Protein AF-A0A969I7Q5-F1 (afdb_monomer)

Secondary structure (DSSP, 8-state):
----TTS-S------------------SSHHHHHHHH-SSSTT------------PPPP-SSTTTTSPTT---EEEEEETTTTEEEEEEGGGHHHHHHTT--B-----

Radius of gyration: 23.72 Å; Cα contacts (8 Å, |Δi|>4): 80; chains: 1; bounding box: 77×41×41 Å

Nearest PDB structures (foldseek):
  9c3c-assembly1_d  TM=1.844E-01  e=4.394E+00  Oryctolagus cuniculus

Foldseek 3Di:
DDDDPPDPDDPPPDPDPCPPPPDDDDDPDPVVQCQAPDPPDPRHPNDDDPDDDDDDDDDDPPPPVPPPPPDFDWDWFAAVVVRDIDIDTPVCVVVVVVVRRDDDPPPD

Sequence (108 aa):
MSYDPNLPNRCVEPPVARIPNHDFTYTTEPAGILRFAENTDENGVGYQLDGIEGYIFARCSPEPGCMPEGTVKLYRLYHPVRDDYAIFPESELAQKLSQGYISLIVAL

Solvent-accessible surface area (backbone atoms only — not comparable to full-atom values): 7548 Å² total; per-residue (Å²): 142,83,89,69,95,84,63,88,88,65,84,77,71,72,88,67,76,79,70,81,78,82,83,82,87,88,69,95,43,78,70,45,51,50,47,36,39,32,80,81,57,102,76,35,74,59,44,77,87,86,78,85,87,85,84,87,76,78,90,63,77,63,77,70,82,59,55,66,88,88,72,75,60,70,46,60,29,31,22,76,95,75,74,41,78,48,77,46,48,60,92,47,44,72,60,41,45,75,73,49,34,74,40,74,74,79,81,127

Structure (mmCIF, N/CA/C/O backbone):
data_AF-A0A969I7Q5-F1
#
_entry.id   AF-A0A969I7Q5-F1
#
loop_
_atom_site.group_PDB
_atom_site.id
_atom_site.type_symbol
_atom_site.label_atom_id
_atom_site.label_alt_id
_atom_site.label_comp_id
_atom_site.label_asym_id
_atom_site.label_entity_id
_atom_site.label_seq_id
_atom_site.pdbx_PDB_ins_code
_atom_site.Cartn_x
_atom_site.Cartn_y
_atom_site.Cartn_z
_atom_site.occupancy
_atom_site.B_iso_or_equiv
_atom_site.auth_seq_id
_atom_site.auth_comp_id
_atom_site.auth_asym_id
_atom_site.auth_atom_id
_atom_site.pdbx_PDB_model_num
ATOM 1 N N . MET A 1 1 ? 50.065 -3.247 13.881 1.00 44.81 1 MET A N 1
ATOM 2 C CA . MET A 1 1 ? 49.790 -2.087 14.756 1.00 44.81 1 MET A CA 1
ATOM 3 C C . MET A 1 1 ? 51.075 -1.284 14.848 1.00 44.81 1 MET A C 1
ATOM 5 O O . MET A 1 1 ? 52.064 -1.845 15.294 1.00 44.81 1 MET A O 1
ATOM 9 N N . SER A 1 2 ? 51.098 -0.050 14.343 1.00 36.78 2 SER A N 1
ATOM 10 C CA . SER A 1 2 ? 52.254 0.850 14.461 1.00 36.78 2 SER A CA 1
ATOM 11 C C . SER A 1 2 ? 51.818 2.084 15.245 1.00 36.78 2 SER A C 1
ATOM 13 O O . SER A 1 2 ? 50.734 2.602 14.985 1.00 36.78 2 SER A O 1
ATOM 15 N N .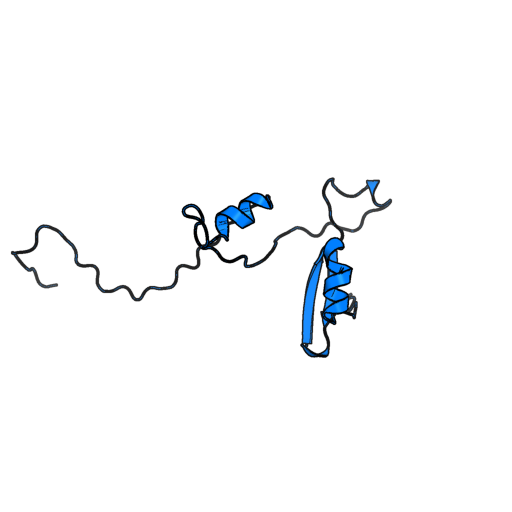 TYR A 1 3 ? 52.619 2.495 16.226 1.00 49.41 3 TYR A N 1
ATOM 16 C CA . TYR A 1 3 ? 52.353 3.627 17.114 1.00 49.41 3 TYR A CA 1
ATOM 17 C C . TYR A 1 3 ? 52.984 4.894 16.523 1.00 49.41 3 TYR A C 1
ATOM 19 O O . TYR A 1 3 ? 54.195 4.922 16.307 1.00 49.41 3 TYR A O 1
ATOM 27 N N . ASP A 1 4 ? 52.173 5.920 16.257 1.00 54.50 4 ASP A N 1
ATOM 28 C CA . ASP A 1 4 ? 52.645 7.260 15.893 1.00 54.50 4 ASP A CA 1
ATOM 29 C C . ASP A 1 4 ? 52.607 8.158 17.144 1.00 54.50 4 ASP A C 1
ATOM 31 O O . ASP A 1 4 ? 51.521 8.431 17.663 1.00 54.50 4 ASP A O 1
ATOM 35 N N . PRO A 1 5 ? 53.765 8.608 17.659 1.00 54.28 5 PRO A N 1
ATOM 36 C CA . PRO A 1 5 ? 53.845 9.389 18.890 1.00 54.28 5 PRO A CA 1
ATOM 37 C C . PRO A 1 5 ? 53.347 10.842 18.773 1.00 54.28 5 PRO A C 1
ATOM 39 O O . PRO A 1 5 ? 53.352 11.537 19.788 1.00 54.28 5 PRO A O 1
ATOM 42 N N . ASN A 1 6 ? 52.931 11.327 17.593 1.00 58.72 6 ASN A N 1
ATOM 43 C CA . ASN A 1 6 ? 52.610 12.750 17.379 1.00 58.72 6 ASN A CA 1
ATOM 44 C C . ASN A 1 6 ? 51.116 13.080 17.209 1.00 58.72 6 ASN A C 1
ATOM 46 O O . ASN A 1 6 ? 50.778 14.238 16.955 1.00 58.72 6 ASN A O 1
ATOM 50 N N . LEU A 1 7 ? 50.206 12.113 17.362 1.00 53.75 7 LEU A N 1
ATOM 51 C CA . LEU A 1 7 ? 48.764 12.356 17.252 1.00 53.75 7 LEU A CA 1
ATOM 52 C C . LEU A 1 7 ? 48.078 12.201 18.619 1.00 53.75 7 LEU A C 1
ATOM 54 O O . LEU A 1 7 ? 48.073 11.101 19.174 1.00 53.75 7 LEU A O 1
ATOM 58 N N . PRO A 1 8 ? 47.469 13.265 19.182 1.00 47.88 8 PRO A N 1
ATOM 59 C CA . PRO A 1 8 ? 46.732 13.158 20.432 1.00 47.88 8 PRO A CA 1
ATOM 60 C C . PRO A 1 8 ? 45.486 12.291 20.215 1.00 47.88 8 PRO A C 1
ATOM 62 O O . PRO A 1 8 ? 44.512 12.727 19.604 1.00 47.88 8 PRO A O 1
ATOM 65 N N . ASN A 1 9 ? 45.543 11.052 20.711 1.00 52.28 9 ASN A N 1
ATOM 66 C CA . ASN A 1 9 ? 44.420 10.154 20.995 1.00 52.28 9 ASN A CA 1
ATOM 67 C C . ASN A 1 9 ? 43.265 10.171 19.981 1.00 52.28 9 ASN A C 1
ATOM 69 O O . ASN A 1 9 ? 42.103 10.338 20.353 1.00 52.28 9 ASN A O 1
ATOM 73 N N . ARG A 1 10 ? 43.559 9.944 18.701 1.00 47.88 10 ARG A N 1
ATOM 74 C CA . ARG A 1 10 ? 42.529 9.519 17.750 1.00 47.88 10 ARG A CA 1
ATOM 75 C C . ARG A 1 10 ? 42.931 8.181 17.165 1.00 47.88 10 ARG A C 1
ATOM 77 O O . ARG A 1 10 ? 43.897 8.089 16.415 1.00 47.88 10 ARG A O 1
ATOM 84 N N . CYS A 1 11 ? 42.171 7.145 17.506 1.00 44.62 11 CYS A N 1
ATOM 85 C CA . CYS A 1 11 ? 42.083 5.972 16.654 1.00 44.62 11 CYS A CA 1
ATOM 86 C C . CYS A 1 11 ? 41.617 6.483 15.287 1.00 44.62 11 CYS A C 1
ATOM 88 O O . CYS A 1 11 ? 40.490 6.955 15.155 1.00 44.62 11 CYS A O 1
ATOM 90 N N . VAL A 1 12 ? 42.504 6.483 14.293 1.00 50.72 12 VAL A N 1
ATOM 91 C CA . VAL A 1 12 ? 42.084 6.658 12.906 1.00 50.72 12 VAL A CA 1
ATOM 92 C C . VAL A 1 12 ? 41.363 5.364 12.570 1.00 50.72 12 VAL A C 1
ATOM 94 O O . VAL A 1 12 ? 42.005 4.324 12.409 1.00 50.72 12 VAL A O 1
ATOM 97 N N . GLU A 1 13 ? 40.032 5.393 12.586 1.00 57.16 13 GLU A N 1
ATOM 98 C CA . GLU A 1 13 ? 39.269 4.254 12.098 1.00 57.16 13 GLU A CA 1
ATOM 99 C C . GLU A 1 13 ? 39.716 3.980 10.656 1.00 57.16 13 GLU A C 1
ATOM 101 O O . GLU A 1 13 ? 39.886 4.929 9.876 1.00 57.16 13 GLU A O 1
ATOM 106 N N . PRO A 1 14 ? 39.973 2.711 10.286 1.00 56.69 14 PRO A N 1
ATOM 107 C CA . PRO A 1 14 ? 40.190 2.381 8.886 1.00 56.69 14 PRO A CA 1
ATOM 108 C C . PRO A 1 14 ? 38.988 2.906 8.091 1.00 56.69 14 PRO A C 1
ATOM 110 O O . PRO A 1 14 ? 37.891 2.952 8.648 1.00 56.69 14 PRO A O 1
ATOM 113 N N . PRO A 1 15 ? 39.149 3.307 6.817 1.00 59.44 15 PRO A N 1
ATOM 114 C CA . PRO A 1 15 ? 38.011 3.678 5.992 1.00 59.44 15 PRO A CA 1
ATOM 115 C C . PRO A 1 15 ? 37.070 2.474 5.925 1.00 59.44 15 PRO A C 1
ATOM 117 O O . PRO A 1 15 ? 37.285 1.536 5.157 1.00 59.44 15 PRO A O 1
ATOM 120 N N . VAL A 1 16 ? 36.052 2.474 6.783 1.00 58.00 16 VAL A N 1
ATOM 121 C CA . VAL A 1 16 ? 34.971 1.508 6.731 1.00 58.00 16 VAL A CA 1
ATOM 122 C C . VAL A 1 16 ? 34.307 1.811 5.401 1.00 58.00 16 VAL A C 1
ATOM 124 O O . VAL A 1 16 ? 33.829 2.927 5.180 1.00 58.00 16 VAL A O 1
ATOM 127 N N . ALA A 1 17 ? 34.358 0.858 4.469 1.00 57.47 17 ALA A N 1
ATOM 128 C CA . ALA A 1 17 ? 33.485 0.904 3.310 1.00 57.47 17 ALA A CA 1
ATOM 129 C C . ALA A 1 17 ? 32.091 1.198 3.865 1.00 57.47 17 ALA A C 1
ATOM 131 O O . ALA A 1 17 ? 31.624 0.442 4.714 1.00 57.47 17 ALA A O 1
ATOM 132 N N . ARG A 1 18 ? 31.491 2.335 3.488 1.00 56.16 18 ARG A N 1
ATOM 133 C CA . ARG A 1 18 ? 30.135 2.677 3.914 1.00 56.16 18 ARG A CA 1
ATOM 134 C C . ARG A 1 18 ? 29.238 1.544 3.437 1.00 56.16 18 ARG A C 1
ATOM 136 O O . ARG A 1 18 ? 28.843 1.526 2.277 1.00 56.16 18 ARG A O 1
ATOM 143 N N . ILE A 1 19 ? 28.968 0.582 4.313 1.00 57.28 19 ILE A N 1
ATOM 144 C CA . ILE A 1 19 ? 27.799 -0.264 4.180 1.00 57.28 19 ILE A CA 1
ATOM 145 C C . ILE A 1 19 ? 26.658 0.750 4.249 1.00 57.28 19 ILE A C 1
ATOM 147 O O . ILE A 1 19 ? 26.612 1.506 5.224 1.00 57.28 19 ILE A O 1
ATOM 151 N N . PRO A 1 20 ? 25.828 0.900 3.206 1.00 61.12 20 PRO A N 1
ATOM 152 C CA . PRO A 1 20 ? 24.652 1.735 3.335 1.00 61.12 20 PRO A CA 1
ATOM 153 C C . PRO A 1 20 ? 23.815 1.121 4.458 1.00 61.12 20 PRO A C 1
ATOM 155 O O . PRO A 1 20 ? 23.249 0.042 4.305 1.00 61.12 20 PRO A O 1
ATOM 158 N N . ASN A 1 21 ? 23.814 1.766 5.623 1.00 61.34 21 ASN A N 1
ATOM 159 C CA . ASN A 1 21 ? 22.840 1.463 6.653 1.00 61.34 21 ASN A CA 1
ATOM 160 C C . ASN A 1 21 ? 21.498 1.869 6.050 1.00 61.34 21 ASN A C 1
ATOM 162 O O . ASN A 1 21 ? 21.271 3.043 5.761 1.00 61.34 21 ASN A O 1
ATOM 166 N N . HIS A 1 22 ? 20.662 0.880 5.758 1.00 68.31 22 HIS A N 1
ATOM 167 C CA . HIS A 1 22 ? 19.287 1.125 5.362 1.00 68.31 22 HIS A CA 1
ATOM 168 C C . HIS A 1 22 ? 18.496 1.337 6.650 1.00 68.31 22 HIS A C 1
ATOM 170 O O . HIS A 1 22 ? 18.007 0.382 7.251 1.00 68.31 22 HIS A O 1
ATOM 176 N N . ASP A 1 23 ? 18.461 2.583 7.113 1.00 79.69 23 ASP A N 1
ATOM 177 C CA . ASP A 1 23 ? 17.608 2.971 8.227 1.00 79.69 23 ASP A CA 1
ATOM 178 C C . ASP A 1 23 ? 16.159 3.050 7.721 1.00 79.69 23 ASP A C 1
ATOM 180 O O . ASP A 1 23 ? 15.885 3.632 6.670 1.00 79.69 23 ASP A O 1
ATOM 184 N N . PHE A 1 24 ? 15.225 2.457 8.468 1.00 84.31 24 PHE A N 1
ATOM 185 C CA . PHE A 1 24 ? 13.789 2.508 8.189 1.00 84.31 24 PHE A CA 1
ATOM 186 C C . PHE A 1 24 ? 13.059 3.115 9.384 1.00 84.31 24 PHE A C 1
ATOM 188 O O . PHE A 1 24 ? 13.429 2.894 10.538 1.00 84.31 24 PHE A O 1
ATOM 195 N N . THR A 1 25 ? 11.997 3.864 9.108 1.00 88.19 25 THR A N 1
ATOM 196 C CA . THR A 1 25 ? 11.139 4.477 10.124 1.00 88.19 25 THR A CA 1
ATOM 197 C C . THR A 1 25 ? 9.681 4.376 9.699 1.00 88.19 25 THR A C 1
ATOM 199 O O . THR A 1 25 ? 9.380 4.301 8.508 1.00 88.19 25 THR A O 1
ATOM 202 N N . TYR A 1 26 ? 8.778 4.386 10.676 1.00 88.56 26 TYR A N 1
ATOM 203 C CA . TYR A 1 26 ? 7.341 4.275 10.456 1.00 88.56 26 TYR A CA 1
ATOM 204 C C . TYR A 1 26 ? 6.621 5.514 10.9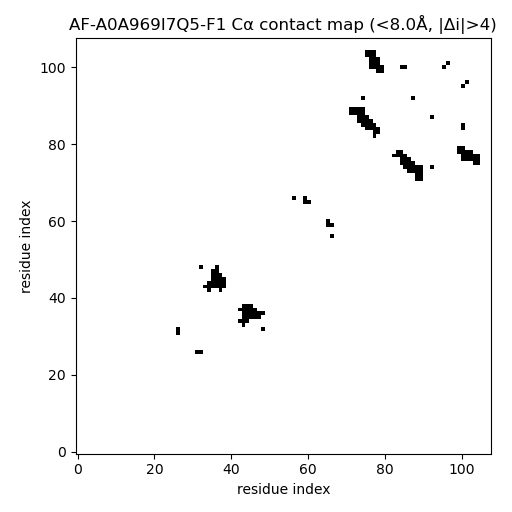66 1.00 88.56 26 TYR A C 1
ATOM 206 O O . TYR A 1 26 ? 7.006 6.134 11.959 1.00 88.56 26 TYR A O 1
ATOM 214 N N . THR A 1 27 ? 5.517 5.839 10.309 1.00 88.25 27 THR A N 1
ATOM 215 C CA . THR A 1 27 ? 4.548 6.811 10.798 1.00 88.25 27 THR A CA 1
ATOM 216 C C . THR A 1 27 ? 3.143 6.333 10.487 1.00 88.25 27 THR A C 1
ATOM 218 O O . THR A 1 27 ? 2.901 5.712 9.455 1.00 88.25 27 THR A O 1
ATOM 221 N N . THR A 1 28 ? 2.216 6.628 11.389 1.00 87.44 28 THR A N 1
ATOM 222 C CA . THR A 1 28 ? 0.784 6.380 11.197 1.00 87.44 28 THR A CA 1
ATOM 223 C C . THR A 1 28 ? 0.042 7.632 10.731 1.00 87.44 28 THR A C 1
ATOM 225 O O . THR A 1 28 ? -1.171 7.589 10.548 1.00 87.44 28 THR A O 1
ATOM 228 N N . GLU A 1 29 ? 0.742 8.756 10.551 1.00 85.81 29 GLU A N 1
ATOM 229 C CA . GLU A 1 29 ? 0.147 10.047 10.209 1.00 85.81 29 GLU A CA 1
ATOM 230 C C . GLU A 1 29 ? 0.641 10.526 8.835 1.00 85.81 29 GLU A C 1
ATOM 232 O O . GLU A 1 29 ? 1.853 10.571 8.610 1.00 85.81 29 GLU A O 1
ATOM 237 N N . PRO A 1 30 ? -0.245 10.994 7.933 1.00 83.94 30 PRO A N 1
ATOM 238 C CA . PRO A 1 30 ? 0.178 11.572 6.654 1.00 83.94 30 PRO A CA 1
ATOM 239 C C . PRO A 1 30 ? 1.178 12.728 6.810 1.00 83.94 30 PRO A C 1
ATOM 241 O O . PRO A 1 30 ? 2.104 12.867 6.017 1.00 83.94 30 PRO A O 1
ATOM 244 N N . ALA A 1 31 ? 1.039 13.528 7.873 1.00 85.50 31 ALA A N 1
ATOM 245 C CA . ALA A 1 31 ? 1.980 14.599 8.198 1.00 85.50 31 ALA A CA 1
ATOM 246 C C . ALA A 1 31 ? 3.380 14.072 8.565 1.00 85.50 31 ALA A C 1
ATOM 248 O O . ALA A 1 31 ? 4.377 14.745 8.310 1.00 85.50 31 ALA A O 1
ATOM 249 N N . GLY A 1 32 ? 3.473 12.869 9.136 1.00 85.56 32 GLY A N 1
ATOM 250 C CA . GLY A 1 32 ? 4.748 12.215 9.409 1.00 85.56 32 GLY A CA 1
ATOM 251 C C . GLY A 1 32 ? 5.479 11.809 8.132 1.00 85.56 32 GLY A C 1
ATOM 252 O O . GLY A 1 32 ? 6.699 11.933 8.083 1.00 85.56 32 GLY A O 1
ATOM 253 N N . ILE A 1 33 ? 4.752 11.411 7.079 1.00 85.69 33 ILE A N 1
ATOM 254 C CA . ILE A 1 33 ? 5.355 11.085 5.775 1.00 85.69 33 ILE A CA 1
ATOM 255 C C . ILE A 1 33 ? 6.090 12.311 5.239 1.00 85.69 33 ILE A C 1
ATOM 257 O O . ILE A 1 33 ? 7.243 12.196 4.843 1.00 85.69 33 ILE A O 1
ATOM 261 N N . LEU A 1 34 ? 5.459 13.488 5.292 1.00 83.88 34 LEU A N 1
ATOM 262 C CA . LEU A 1 34 ? 6.071 14.738 4.836 1.00 83.88 34 LEU A CA 1
ATOM 263 C C . LEU A 1 34 ? 7.326 15.089 5.648 1.00 83.88 34 LEU A C 1
ATOM 265 O O . LEU A 1 34 ? 8.366 15.371 5.064 1.00 83.88 34 LEU A O 1
ATOM 269 N N . ARG A 1 35 ? 7.270 14.962 6.982 1.00 83.25 35 ARG A N 1
ATOM 270 C CA . ARG A 1 35 ? 8.425 15.214 7.867 1.00 83.25 35 ARG A CA 1
ATOM 271 C C . ARG A 1 35 ? 9.614 14.294 7.588 1.00 83.25 35 ARG A C 1
ATOM 273 O O . ARG A 1 35 ? 10.760 14.712 7.727 1.00 83.25 35 ARG A O 1
ATOM 280 N N . PHE A 1 36 ? 9.352 13.038 7.230 1.00 84.94 36 PHE A N 1
ATOM 281 C CA . PHE A 1 36 ? 10.409 12.092 6.885 1.00 84.94 36 PHE A CA 1
ATOM 282 C C . PHE A 1 36 ? 10.918 12.283 5.450 1.00 84.94 36 PHE A C 1
ATOM 284 O O . PHE A 1 36 ? 12.123 12.168 5.224 1.00 84.94 36 PHE A O 1
ATOM 2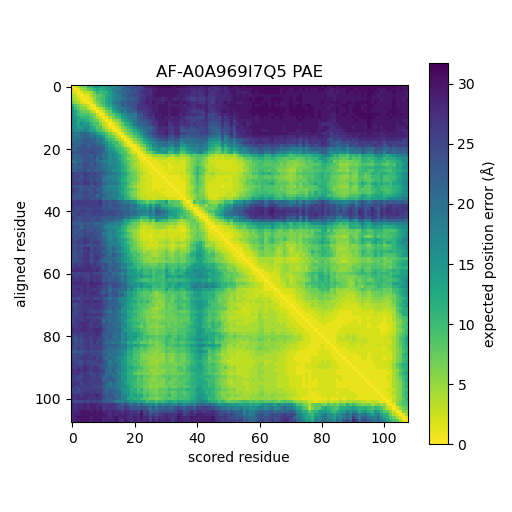91 N N . ALA A 1 37 ? 10.021 12.581 4.504 1.00 78.06 37 ALA A N 1
ATOM 292 C CA . ALA A 1 37 ? 10.302 12.573 3.071 1.00 78.06 37 ALA A CA 1
ATOM 293 C C . ALA A 1 37 ? 10.878 13.878 2.510 1.00 78.06 37 ALA A C 1
ATOM 295 O O . ALA A 1 37 ? 11.586 13.842 1.498 1.00 78.06 37 ALA A O 1
ATOM 296 N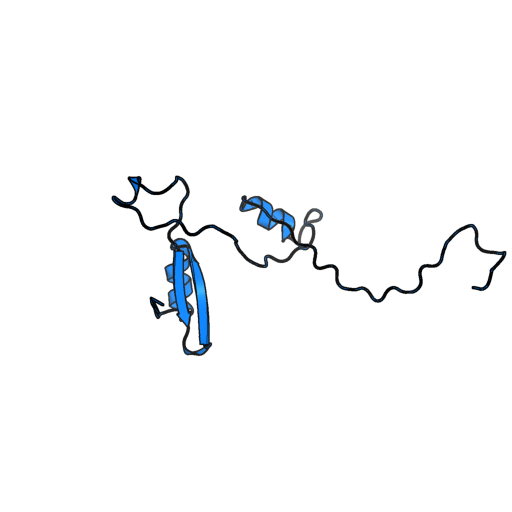 N . GLU A 1 38 ? 10.547 15.035 3.091 1.00 66.69 38 GLU A N 1
ATOM 297 C CA . GLU A 1 38 ? 10.953 16.305 2.493 1.00 66.69 38 GLU A CA 1
ATOM 298 C C . GLU A 1 38 ? 12.480 16.461 2.505 1.00 66.69 38 GLU A C 1
ATOM 300 O O . GLU A 1 38 ? 13.149 16.400 3.527 1.00 66.69 38 GLU A O 1
ATOM 305 N N . ASN A 1 39 ? 13.031 16.663 1.309 1.00 55.38 39 ASN A N 1
ATOM 306 C CA . ASN A 1 39 ? 14.406 17.100 1.067 1.00 55.38 39 ASN A CA 1
ATOM 307 C C . ASN A 1 39 ? 14.426 18.583 0.638 1.00 55.38 39 ASN A C 1
ATOM 309 O O . ASN A 1 39 ? 15.340 19.023 -0.058 1.00 55.38 39 ASN A O 1
ATOM 313 N N . THR A 1 40 ? 13.365 19.334 0.956 1.00 52.00 40 THR A N 1
ATOM 314 C CA . THR A 1 40 ? 13.097 20.672 0.398 1.00 52.00 40 THR A CA 1
ATOM 315 C C . THR A 1 40 ? 12.887 21.765 1.438 1.00 52.00 40 THR A C 1
ATOM 317 O O . THR A 1 40 ? 12.846 22.933 1.057 1.00 52.00 40 THR A O 1
ATOM 320 N N . ASP A 1 41 ? 12.818 21.425 2.723 1.00 46.66 41 ASP A N 1
ATOM 321 C CA . ASP A 1 41 ? 12.937 22.383 3.814 1.00 46.66 41 ASP A CA 1
ATOM 322 C C . ASP A 1 41 ? 14.077 21.959 4.751 1.00 46.66 41 ASP A C 1
ATOM 324 O O . ASP A 1 41 ? 14.571 20.834 4.739 1.00 46.66 41 ASP A O 1
ATOM 328 N N . GLU A 1 42 ? 14.518 22.903 5.553 1.00 51.88 42 GLU A N 1
ATOM 329 C CA . GLU A 1 42 ? 15.607 22.821 6.519 1.00 51.88 42 GLU A CA 1
ATOM 330 C C . GLU A 1 42 ? 15.308 21.880 7.718 1.00 51.88 42 GLU A C 1
ATOM 332 O O . GLU A 1 42 ? 16.103 21.816 8.657 1.00 51.88 42 GLU A O 1
ATOM 337 N N . ASN A 1 43 ? 14.205 21.112 7.679 1.00 55.41 43 ASN A N 1
ATOM 338 C CA . ASN A 1 43 ? 13.694 20.268 8.768 1.00 55.41 43 ASN A CA 1
ATOM 339 C C . ASN A 1 43 ? 13.406 18.801 8.387 1.00 55.41 43 ASN A C 1
ATOM 341 O O . ASN A 1 43 ? 13.160 17.990 9.287 1.00 55.41 43 ASN A O 1
ATOM 345 N N . GLY A 1 44 ? 13.411 18.433 7.105 1.00 60.62 44 GLY A N 1
ATOM 346 C CA . GLY A 1 44 ? 13.213 17.045 6.687 1.00 60.62 44 GLY A CA 1
ATOM 347 C C . GLY A 1 44 ? 14.477 16.183 6.811 1.00 60.62 44 GLY A C 1
ATOM 348 O O . GLY A 1 44 ? 15.603 16.666 6.702 1.00 60.62 44 GLY A O 1
ATOM 349 N N . VAL A 1 45 ? 14.306 14.884 7.087 1.00 74.50 45 VAL A N 1
ATOM 350 C CA . VAL A 1 45 ? 15.428 13.961 7.388 1.00 74.50 45 VAL A CA 1
ATOM 351 C C . VAL A 1 45 ? 15.861 13.083 6.207 1.00 74.50 45 VAL A C 1
ATOM 353 O O . VAL A 1 45 ? 16.726 12.223 6.360 1.00 74.50 45 VAL A O 1
ATOM 356 N N . GLY A 1 46 ? 15.289 13.315 5.023 1.00 79.19 46 GLY A N 1
ATOM 357 C CA . GLY A 1 46 ? 15.762 12.761 3.752 1.00 79.19 46 GLY A CA 1
ATOM 358 C C . GLY A 1 46 ? 15.446 11.291 3.483 1.00 79.19 46 GLY A C 1
ATOM 359 O O . GLY A 1 46 ? 16.088 10.672 2.632 1.00 79.19 46 GLY A O 1
ATOM 360 N N . TYR A 1 47 ? 14.446 10.731 4.163 1.00 82.31 47 TYR A N 1
ATOM 361 C CA . TYR A 1 47 ? 13.960 9.384 3.871 1.00 82.31 47 TYR A CA 1
ATOM 362 C C . TYR A 1 47 ? 13.188 9.365 2.547 1.00 82.31 47 TYR A C 1
ATOM 364 O O . TYR A 1 47 ? 12.633 10.366 2.103 1.00 82.31 47 TYR A O 1
ATOM 372 N N . GLN A 1 48 ? 13.129 8.200 1.910 1.00 83.12 48 GLN A N 1
ATOM 373 C CA . GLN A 1 48 ? 12.214 7.952 0.798 1.00 83.12 48 GLN A CA 1
ATOM 374 C C . GLN A 1 48 ? 11.043 7.118 1.309 1.00 83.12 48 GLN A C 1
ATOM 376 O O . GLN A 1 48 ? 11.226 6.242 2.154 1.00 83.12 48 GLN A O 1
ATOM 381 N N . LEU A 1 49 ? 9.837 7.391 0.808 1.00 84.88 49 LEU A N 1
ATOM 382 C CA . LEU A 1 49 ? 8.687 6.544 1.102 1.00 84.88 49 LEU A CA 1
ATOM 383 C C . LEU A 1 49 ? 8.853 5.215 0.359 1.00 84.88 49 LEU A C 1
ATOM 385 O O . LEU A 1 49 ? 8.731 5.181 -0.863 1.00 84.88 49 LEU A O 1
ATOM 389 N N . ASP A 1 50 ? 9.114 4.147 1.108 1.00 85.38 50 ASP A N 1
ATOM 390 C CA . ASP A 1 50 ? 9.215 2.788 0.566 1.00 85.38 50 ASP A CA 1
ATOM 391 C C . ASP A 1 50 ? 7.824 2.168 0.328 1.00 85.38 50 ASP A C 1
ATOM 393 O O . ASP A 1 50 ? 7.569 1.551 -0.705 1.00 85.38 50 ASP A O 1
ATOM 397 N N . GLY A 1 51 ? 6.867 2.412 1.233 1.00 82.94 51 GLY A N 1
ATOM 398 C CA . GLY A 1 51 ? 5.499 1.917 1.092 1.00 82.94 51 GLY A CA 1
ATOM 399 C C . GLY A 1 51 ? 4.600 2.201 2.294 1.00 82.94 51 GLY A C 1
ATOM 400 O O . GLY A 1 51 ? 4.960 2.940 3.208 1.00 82.94 51 GLY A O 1
ATOM 401 N N . ILE A 1 52 ? 3.403 1.609 2.272 1.00 83.88 52 ILE A N 1
ATOM 402 C CA . ILE A 1 52 ? 2.440 1.620 3.380 1.00 83.88 52 ILE A CA 1
ATOM 403 C C . ILE A 1 52 ? 2.270 0.180 3.862 1.00 83.88 52 ILE A C 1
ATOM 405 O O . ILE A 1 52 ? 1.977 -0.710 3.064 1.00 83.88 52 ILE A O 1
ATOM 409 N N . GLU A 1 53 ? 2.401 -0.033 5.168 1.00 83.56 53 GLU A N 1
ATOM 410 C CA . GLU A 1 53 ? 2.136 -1.320 5.813 1.00 83.56 53 GLU A CA 1
ATOM 411 C C . GLU A 1 53 ? 0.776 -1.317 6.516 1.00 83.56 53 GLU A C 1
ATOM 413 O O . GLU A 1 53 ? 0.307 -0.290 7.009 1.00 83.56 53 GLU A O 1
ATOM 418 N N . GLY A 1 54 ? 0.124 -2.478 6.581 1.00 80.25 54 GLY A N 1
ATOM 419 C CA . GLY A 1 54 ? -1.174 -2.612 7.232 1.00 80.25 54 GLY A CA 1
ATOM 420 C C . GLY A 1 54 ? -1.609 -4.061 7.412 1.00 80.25 54 GLY A C 1
ATOM 421 O O . GLY A 1 54 ? -0.962 -4.993 6.938 1.00 80.25 54 GLY A O 1
ATOM 422 N N . TYR A 1 55 ? -2.736 -4.244 8.097 1.00 81.06 55 TYR A N 1
ATOM 423 C CA . TYR A 1 55 ? -3.330 -5.555 8.356 1.00 81.06 55 TYR A CA 1
ATOM 424 C C . TYR A 1 55 ? -4.546 -5.785 7.459 1.00 81.06 55 TYR A C 1
ATOM 426 O O . TYR A 1 55 ? -5.374 -4.894 7.274 1.00 81.06 55 TYR A O 1
ATOM 434 N N . ILE A 1 56 ? -4.682 -7.006 6.938 1.00 82.81 56 ILE A N 1
ATOM 435 C CA . ILE A 1 56 ? -5.892 -7.444 6.238 1.00 82.81 56 ILE A CA 1
ATOM 436 C C . ILE A 1 56 ? -6.813 -8.094 7.266 1.00 82.81 56 ILE A C 1
ATOM 438 O O . ILE A 1 56 ? -6.478 -9.122 7.855 1.00 82.81 56 ILE A O 1
ATOM 442 N N . PHE A 1 57 ? -7.985 -7.501 7.472 1.00 81.88 57 PHE A N 1
ATOM 443 C CA . PHE A 1 57 ? -9.017 -8.088 8.317 1.00 81.88 57 PHE A CA 1
ATOM 444 C C . PHE A 1 57 ? -9.785 -9.171 7.555 1.00 81.88 57 PHE A C 1
ATOM 446 O O . PHE A 1 57 ? -10.001 -9.076 6.345 1.00 81.88 57 PHE A O 1
ATOM 453 N N . ALA A 1 58 ? -10.209 -10.214 8.272 1.00 82.81 58 ALA A N 1
ATOM 454 C CA . ALA A 1 58 ? -11.118 -11.206 7.715 1.00 82.81 58 ALA A CA 1
ATOM 455 C C . ALA A 1 58 ? -12.431 -10.535 7.286 1.00 82.81 58 ALA A C 1
ATOM 457 O O . ALA A 1 58 ? -12.891 -9.589 7.929 1.00 82.81 58 ALA A O 1
ATOM 458 N N . ARG A 1 59 ? -13.056 -11.057 6.223 1.00 83.12 59 ARG A N 1
ATOM 459 C CA . ARG A 1 59 ? -14.398 -10.614 5.832 1.00 83.12 59 ARG A CA 1
ATOM 460 C C . ARG A 1 59 ? -15.355 -10.824 6.995 1.00 83.12 59 ARG A C 1
ATOM 462 O O . ARG A 1 59 ? -15.323 -11.865 7.653 1.00 83.12 59 ARG A O 1
ATOM 469 N N . CYS A 1 60 ? -16.227 -9.857 7.204 1.00 84.06 60 CYS A N 1
ATOM 470 C CA . CYS A 1 60 ? -17.232 -9.905 8.246 1.00 84.06 60 CYS A CA 1
ATOM 471 C C . CYS A 1 60 ? -18.615 -9.637 7.634 1.00 84.06 60 CYS A C 1
ATOM 473 O O . CYS A 1 60 ? -18.731 -9.255 6.473 1.00 84.06 60 CYS A O 1
ATOM 475 N N . SER A 1 61 ? -19.691 -9.895 8.377 1.00 90.31 61 SER A N 1
ATOM 476 C CA . SER A 1 61 ? -21.047 -9.581 7.918 1.00 90.31 61 SER A CA 1
ATOM 477 C C . SER A 1 61 ? -21.937 -9.203 9.105 1.00 90.31 61 SER A C 1
ATOM 479 O O . SER A 1 61 ? -21.870 -9.894 10.125 1.00 90.31 61 SER A O 1
ATOM 481 N N . PRO A 1 62 ? -22.770 -8.148 9.003 1.00 88.81 62 PRO A N 1
ATOM 482 C CA . PRO A 1 62 ? -22.964 -7.273 7.840 1.00 88.81 62 PRO A CA 1
ATOM 483 C C . PRO A 1 62 ? -21.935 -6.129 7.754 1.00 88.81 62 PRO A C 1
ATOM 485 O O . PRO A 1 62 ? -21.660 -5.442 8.738 1.00 88.81 62 PRO A O 1
ATOM 488 N N . GLU A 1 63 ? -21.407 -5.879 6.555 1.00 84.06 63 GLU A N 1
ATOM 489 C CA . GLU A 1 63 ? -20.580 -4.698 6.275 1.00 84.06 63 GLU A CA 1
ATOM 490 C C . GLU A 1 63 ? -21.466 -3.445 6.087 1.00 84.06 63 GLU A C 1
ATOM 492 O O . GLU A 1 63 ? -22.550 -3.551 5.506 1.00 84.06 63 GLU A O 1
ATOM 497 N N . PRO A 1 64 ? -21.042 -2.254 6.561 1.00 83.38 64 PRO A N 1
ATOM 498 C CA . PRO A 1 64 ? -19.745 -1.961 7.179 1.00 83.38 64 PRO A CA 1
ATOM 499 C C . PRO A 1 64 ? -19.684 -2.136 8.705 1.00 83.38 64 PRO A C 1
ATOM 501 O O . PRO A 1 64 ? -18.611 -2.008 9.282 1.00 83.38 64 PRO A O 1
ATOM 504 N N . GLY A 1 65 ? -20.803 -2.437 9.370 1.00 85.62 65 GLY A N 1
ATOM 505 C CA . GLY A 1 65 ? -20.912 -2.378 10.837 1.00 85.62 65 GLY A CA 1
ATOM 506 C C . GLY A 1 65 ? -20.055 -3.384 11.615 1.00 85.62 65 GLY A C 1
ATOM 507 O O . GLY A 1 65 ? -19.858 -3.214 12.813 1.00 85.62 65 GLY A O 1
ATOM 508 N N . CYS A 1 66 ? -19.555 -4.427 10.957 1.00 86.00 66 CYS A N 1
ATOM 509 C CA . CYS A 1 66 ? -18.687 -5.439 11.558 1.00 86.00 66 CYS A CA 1
ATOM 510 C C . CYS A 1 66 ? -17.183 -5.150 11.407 1.00 86.00 66 CYS A C 1
ATOM 512 O O . CYS A 1 66 ? -16.369 -5.886 11.969 1.00 86.00 66 CYS A O 1
ATOM 514 N N . MET A 1 67 ? -16.804 -4.131 10.630 1.00 86.56 67 MET A N 1
ATOM 515 C CA . MET A 1 67 ? -15.405 -3.784 10.401 1.00 86.56 67 MET A CA 1
ATOM 516 C C . MET A 1 67 ? -14.899 -2.859 11.517 1.00 86.56 67 MET A C 1
ATOM 518 O O . MET A 1 67 ? -15.642 -1.970 11.941 1.00 86.56 67 MET A O 1
ATOM 522 N N . PRO A 1 68 ? -13.649 -3.019 11.992 1.00 87.31 68 PRO A N 1
ATOM 523 C CA . PRO A 1 68 ? -13.041 -2.045 12.889 1.00 87.31 68 PRO A CA 1
ATOM 524 C C . PRO A 1 68 ? -13.088 -0.624 12.316 1.00 87.31 68 PRO A C 1
ATOM 526 O O . PRO A 1 68 ? -12.994 -0.417 11.100 1.00 87.31 68 PRO A O 1
ATOM 529 N N . GLU A 1 69 ? -13.219 0.361 13.201 1.00 86.62 69 GLU A N 1
ATOM 530 C CA . GLU A 1 69 ? -13.217 1.769 12.813 1.00 86.62 69 GLU A CA 1
ATOM 531 C C . GLU A 1 69 ? -11.894 2.139 12.123 1.00 86.62 69 GLU A C 1
ATOM 533 O O . GLU A 1 69 ? -10.820 1.690 12.523 1.00 86.62 69 GLU A O 1
ATOM 538 N N . GLY A 1 70 ? -11.976 2.933 11.053 1.00 82.81 70 GLY A N 1
ATOM 539 C CA . GLY A 1 70 ? -10.809 3.349 10.270 1.00 82.81 70 GLY A CA 1
ATOM 540 C C . GLY A 1 70 ? -10.318 2.327 9.239 1.00 82.81 70 GLY A C 1
ATOM 541 O O . GLY A 1 70 ? -9.319 2.580 8.567 1.00 82.81 70 GLY A O 1
ATOM 542 N N . THR A 1 71 ? -11.004 1.194 9.066 1.00 86.56 71 THR A N 1
ATOM 543 C CA . THR A 1 71 ? -10.708 0.267 7.964 1.00 86.56 71 THR A CA 1
ATOM 544 C C . THR A 1 71 ? -10.964 0.906 6.599 1.00 86.56 71 THR A C 1
ATOM 546 O O . THR A 1 71 ? -11.945 1.618 6.386 1.00 86.56 71 THR A O 1
ATOM 549 N N . VAL A 1 72 ? -10.069 0.623 5.650 1.00 86.31 72 VAL A N 1
ATOM 550 C CA . VAL A 1 72 ? -10.184 1.054 4.254 1.00 86.31 72 VAL A CA 1
ATOM 551 C C . VAL A 1 72 ? -10.223 -0.160 3.341 1.00 86.31 72 VAL A C 1
ATOM 553 O O . VAL A 1 72 ? -9.514 -1.146 3.552 1.00 86.31 72 VAL A O 1
ATOM 556 N N . LYS A 1 73 ? -11.051 -0.096 2.300 1.00 86.38 73 LYS A N 1
ATOM 557 C CA . LYS A 1 73 ? -11.119 -1.157 1.300 1.00 86.38 73 LYS A CA 1
ATOM 558 C C . LYS A 1 73 ? -9.881 -1.102 0.412 1.00 86.38 73 LYS A C 1
ATOM 560 O O . LYS A 1 73 ? -9.585 -0.064 -0.178 1.00 86.38 73 LYS A O 1
ATOM 565 N N . LEU A 1 74 ? -9.184 -2.228 0.301 1.00 87.06 74 LEU A N 1
ATOM 566 C CA . LEU A 1 74 ? -8.034 -2.387 -0.584 1.00 87.06 74 LEU A CA 1
ATOM 567 C C . LEU A 1 74 ? -8.435 -3.141 -1.853 1.00 87.06 74 LEU A C 1
ATOM 569 O O . LEU A 1 74 ? -9.223 -4.090 -1.811 1.00 87.06 74 LEU A O 1
ATOM 573 N N . TYR A 1 75 ? -7.846 -2.745 -2.973 1.00 88.06 75 TYR A N 1
ATOM 574 C CA . TYR A 1 75 ? -7.891 -3.473 -4.234 1.00 88.06 75 TYR A CA 1
ATOM 575 C C . TYR A 1 75 ? -6.513 -4.059 -4.514 1.00 88.06 75 TYR A C 1
ATOM 577 O O . TYR A 1 75 ? -5.499 -3.407 -4.280 1.00 88.06 75 TYR A O 1
ATOM 585 N N . ARG A 1 76 ? -6.486 -5.282 -5.050 1.00 90.88 76 ARG A N 1
ATOM 586 C CA . ARG A 1 76 ? -5.297 -5.884 -5.654 1.00 90.88 76 ARG A CA 1
ATOM 587 C C . ARG A 1 76 ? -5.577 -6.113 -7.131 1.00 90.88 76 ARG A C 1
ATOM 589 O O . ARG A 1 76 ? -6.380 -6.986 -7.459 1.00 90.88 76 ARG A O 1
ATOM 596 N N . LEU A 1 77 ? -4.938 -5.335 -7.999 1.00 91.94 77 LEU A N 1
ATOM 597 C CA . LEU A 1 77 ? -5.120 -5.413 -9.452 1.00 91.94 77 LEU A CA 1
ATOM 598 C C . LEU A 1 77 ? -3.798 -5.716 -10.163 1.00 91.94 77 LEU A C 1
ATOM 600 O O . LEU A 1 77 ? -2.728 -5.344 -9.685 1.00 91.94 77 LEU A O 1
ATOM 604 N N . TYR A 1 78 ? -3.897 -6.369 -11.320 1.00 93.88 78 TYR A N 1
ATOM 605 C CA . TYR A 1 78 ? -2.776 -6.736 -12.186 1.00 93.88 78 TYR A CA 1
ATOM 606 C C . TYR A 1 78 ? -2.689 -5.846 -13.435 1.00 93.88 78 TYR A C 1
ATOM 608 O O . TYR A 1 78 ? -3.714 -5.534 -14.058 1.00 93.88 78 TYR A O 1
ATOM 616 N N . HIS A 1 79 ? -1.462 -5.474 -13.806 1.00 95.06 79 HIS A N 1
ATOM 617 C CA . HIS A 1 79 ? -1.105 -4.720 -15.004 1.00 95.06 79 HIS A CA 1
ATOM 618 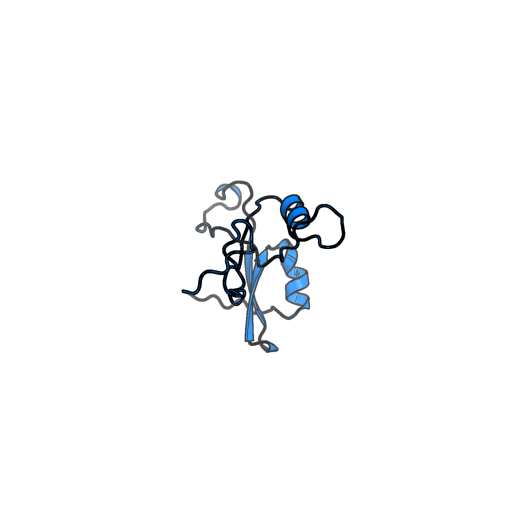C C . HIS A 1 79 ? -0.378 -5.633 -16.017 1.00 95.06 79 HIS A C 1
ATOM 620 O O . HIS A 1 79 ? 0.837 -5.822 -15.921 1.00 95.06 79 HIS A O 1
ATOM 626 N N . PRO A 1 80 ? -1.059 -6.137 -17.062 1.00 90.50 80 PRO A N 1
ATOM 627 C CA . PRO A 1 80 ? -0.533 -7.208 -17.918 1.00 90.50 80 PRO A CA 1
ATOM 628 C C . PRO A 1 80 ? 0.707 -6.831 -18.731 1.00 90.50 80 PRO A C 1
ATOM 630 O O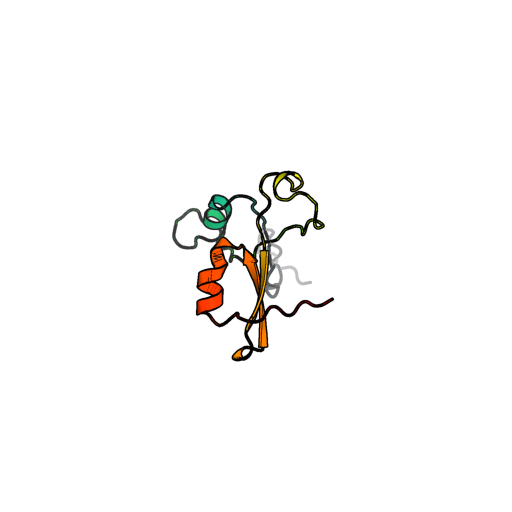 . PRO A 1 80 ? 1.603 -7.644 -18.898 1.00 90.50 80 PRO A O 1
ATOM 633 N N . VAL A 1 81 ? 0.805 -5.588 -19.213 1.00 92.38 81 VAL A N 1
ATOM 634 C CA . VAL A 1 81 ? 1.958 -5.158 -20.034 1.00 92.38 81 VAL A CA 1
ATOM 635 C C . VAL A 1 81 ? 3.245 -5.022 -19.206 1.00 92.38 81 VAL A C 1
ATOM 637 O O . VAL A 1 81 ? 4.337 -5.122 -19.751 1.00 92.38 81 VAL A O 1
ATOM 640 N N . ARG A 1 82 ? 3.121 -4.795 -17.894 1.00 93.81 82 ARG A N 1
ATOM 641 C CA . ARG A 1 82 ? 4.253 -4.657 -16.965 1.00 93.81 82 ARG A CA 1
ATOM 642 C C . ARG A 1 82 ? 4.521 -5.944 -16.190 1.00 93.81 82 ARG A C 1
ATOM 644 O O . ARG A 1 82 ? 5.525 -6.000 -15.498 1.00 93.81 82 ARG A O 1
ATOM 651 N N . ASP A 1 83 ? 3.624 -6.922 -16.316 1.00 90.12 83 ASP A N 1
ATOM 652 C CA . ASP A 1 83 ? 3.591 -8.138 -15.510 1.00 90.12 83 ASP A CA 1
ATOM 653 C C . ASP A 1 83 ? 3.679 -7.852 -13.999 1.00 90.12 83 ASP A C 1
ATOM 655 O O . ASP A 1 83 ? 4.513 -8.402 -13.288 1.00 90.12 83 ASP A O 1
ATOM 659 N N . ASP A 1 84 ? 2.834 -6.934 -13.512 1.00 93.06 84 ASP A N 1
ATOM 660 C CA . ASP A 1 84 ? 2.946 -6.373 -12.158 1.00 93.06 84 ASP A CA 1
ATOM 661 C C . ASP A 1 84 ? 1.609 -6.349 -11.398 1.00 93.06 84 ASP A C 1
ATOM 663 O O . ASP A 1 84 ? 0.545 -6.148 -11.992 1.00 93.06 84 ASP A O 1
ATOM 667 N N . TYR A 1 85 ? 1.658 -6.519 -10.073 1.00 91.62 85 TYR A N 1
ATOM 668 C CA . TYR A 1 85 ? 0.506 -6.405 -9.173 1.00 91.62 85 TYR A CA 1
ATOM 669 C C . TYR A 1 85 ? 0.668 -5.208 -8.244 1.00 91.62 85 TYR A C 1
ATOM 671 O O . TYR A 1 85 ? 1.673 -5.087 -7.554 1.00 91.62 85 TYR A O 1
ATOM 679 N N . ALA A 1 86 ? -0.391 -4.412 -8.105 1.00 90.19 86 ALA A N 1
ATOM 680 C CA . ALA A 1 86 ? -0.450 -3.358 -7.100 1.00 90.19 86 ALA A CA 1
ATOM 681 C C . ALA A 1 86 ? -1.574 -3.623 -6.096 1.00 90.19 86 ALA A C 1
ATOM 683 O O . ALA A 1 86 ? -2.680 -4.015 -6.480 1.00 90.19 86 ALA A O 1
ATOM 684 N N . ILE A 1 87 ? -1.281 -3.371 -4.819 1.00 89.50 87 ILE A N 1
ATOM 685 C CA . ILE A 1 87 ? -2.263 -3.281 -3.736 1.00 89.50 87 ILE A CA 1
ATOM 686 C C . ILE A 1 87 ? -2.394 -1.806 -3.364 1.00 89.50 87 ILE A C 1
ATOM 688 O O . ILE A 1 87 ? -1.383 -1.138 -3.167 1.00 89.50 87 ILE A O 1
ATOM 692 N N . PHE A 1 88 ? -3.616 -1.286 -3.311 1.00 88.19 88 PHE A N 1
ATOM 693 C CA . PHE A 1 88 ? -3.869 0.136 -3.063 1.00 88.19 88 PHE A CA 1
ATOM 694 C C . PHE A 1 88 ? -5.277 0.363 -2.487 1.00 88.19 88 PHE A C 1
ATOM 696 O O . PHE A 1 88 ? -6.162 -0.478 -2.685 1.00 88.19 88 PHE A O 1
ATOM 703 N N . PRO A 1 89 ? -5.513 1.473 -1.766 1.00 89.19 89 PRO A N 1
ATOM 704 C CA . PRO A 1 89 ? -6.833 1.811 -1.239 1.00 89.19 89 PRO A CA 1
ATOM 705 C C . PRO A 1 89 ? -7.828 2.180 -2.344 1.00 89.19 89 PRO A C 1
ATOM 707 O O . PRO A 1 89 ? -7.454 2.658 -3.413 1.00 89.19 89 PRO A O 1
ATOM 710 N N . GLU A 1 90 ? -9.124 2.015 -2.071 1.00 89.75 90 GLU A N 1
ATOM 711 C CA . GLU A 1 90 ? -10.212 2.371 -2.998 1.00 89.75 90 GLU A CA 1
ATOM 712 C C . GLU A 1 90 ? -10.125 3.815 -3.518 1.00 89.75 90 GLU A C 1
ATOM 714 O O . GLU A 1 90 ? -10.472 4.070 -4.670 1.00 89.75 90 GLU A O 1
ATOM 719 N N . SER A 1 91 ? -9.590 4.744 -2.720 1.00 90.38 91 SER A N 1
ATOM 720 C CA . SER A 1 91 ? -9.357 6.137 -3.126 1.00 90.38 91 SER A CA 1
ATOM 721 C C . SER A 1 91 ? -8.421 6.283 -4.333 1.00 90.38 91 SER A C 1
ATOM 723 O O . SER A 1 91 ? -8.518 7.267 -5.060 1.00 90.38 91 SER A O 1
ATOM 725 N N . GLU A 1 92 ? -7.538 5.312 -4.579 1.00 92.56 92 GLU A N 1
ATOM 726 C CA . GLU A 1 92 ? -6.610 5.301 -5.718 1.00 92.56 92 GLU A CA 1
ATOM 727 C C . GLU A 1 92 ? -7.150 4.535 -6.936 1.00 92.5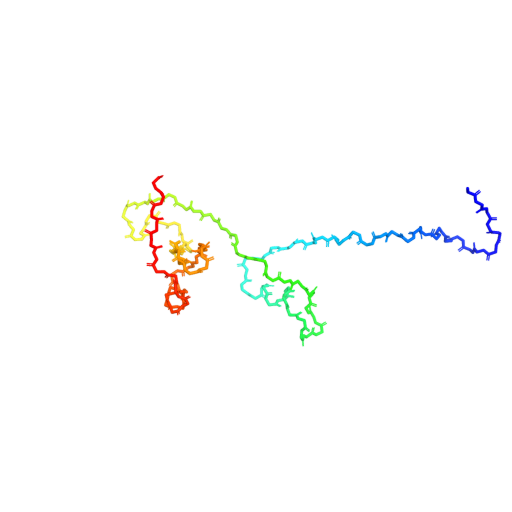6 92 GLU A C 1
ATOM 729 O O . GLU A 1 92 ? -6.515 4.528 -7.994 1.00 92.56 92 GLU A O 1
ATOM 734 N N . LEU A 1 93 ? -8.326 3.902 -6.834 1.00 92.56 93 LEU A N 1
ATOM 735 C CA . LEU A 1 93 ? -8.833 2.987 -7.860 1.00 92.56 93 LEU A CA 1
ATOM 736 C C . LEU A 1 93 ? -8.915 3.629 -9.249 1.00 92.56 93 LEU A C 1
ATOM 738 O O . LEU A 1 93 ? -8.442 3.046 -10.223 1.00 92.56 93 LEU A O 1
ATOM 742 N N . ALA A 1 94 ? -9.455 4.845 -9.350 1.00 95.19 94 ALA A N 1
ATOM 743 C CA . ALA A 1 94 ? -9.579 5.543 -10.630 1.00 95.19 94 ALA A CA 1
ATOM 744 C C . ALA A 1 94 ? -8.212 5.818 -11.287 1.00 95.19 94 ALA A C 1
ATOM 746 O O . ALA A 1 94 ? -8.063 5.672 -12.502 1.00 95.19 94 ALA A O 1
ATOM 747 N N . GLN A 1 95 ? -7.202 6.173 -10.488 1.00 95.69 95 GLN A N 1
ATOM 748 C CA . GLN A 1 95 ? -5.844 6.424 -10.970 1.00 95.69 95 GLN A CA 1
ATOM 749 C C . GLN A 1 95 ? -5.146 5.126 -11.391 1.00 95.69 95 GLN A C 1
ATOM 751 O O . GLN A 1 95 ? -4.466 5.087 -12.412 1.00 95.69 95 GLN A O 1
ATOM 756 N N . LYS A 1 96 ? -5.314 4.039 -10.637 1.00 94.69 96 LYS A N 1
ATOM 757 C CA . LYS A 1 96 ? -4.692 2.749 -10.972 1.00 94.69 96 LYS A CA 1
ATOM 758 C C . LYS A 1 96 ? -5.321 2.131 -12.221 1.00 94.69 96 LYS A C 1
ATOM 760 O O . LYS A 1 96 ? -4.596 1.621 -13.075 1.00 94.69 96 LYS A O 1
ATOM 765 N N . LEU A 1 97 ? -6.637 2.269 -12.391 1.00 94.62 97 LEU A N 1
ATOM 766 C CA . LEU A 1 97 ? -7.323 1.885 -13.627 1.00 94.62 97 LEU A CA 1
ATOM 767 C C . LEU A 1 97 ? -6.783 2.666 -14.836 1.00 94.62 97 LEU A C 1
ATOM 769 O O . LEU A 1 97 ? -6.500 2.058 -15.867 1.00 94.62 97 LEU A O 1
ATOM 773 N N . SER A 1 98 ? -6.570 3.983 -14.712 1.00 96.31 98 SER A N 1
ATOM 774 C CA . SER A 1 98 ? -5.998 4.789 -15.806 1.00 96.31 98 SER A CA 1
ATOM 775 C C . SER A 1 98 ? -4.526 4.469 -16.090 1.00 96.31 98 SER A C 1
ATOM 777 O O . SER A 1 98 ? -4.069 4.639 -17.219 1.00 96.31 98 SER A O 1
ATOM 779 N N . GLN A 1 99 ? -3.800 3.944 -15.100 1.00 95.88 99 GLN A N 1
ATOM 780 C CA . GLN A 1 99 ? -2.445 3.414 -15.255 1.00 95.88 99 GLN A CA 1
ATOM 781 C C . GLN A 1 99 ? -2.398 2.004 -15.862 1.00 95.88 99 GLN A C 1
ATOM 783 O O . GLN A 1 99 ? -1.298 1.525 -16.098 1.00 95.88 99 GLN A O 1
ATOM 788 N N . GLY A 1 100 ? -3.533 1.342 -16.121 1.00 94.88 100 GLY A N 1
ATOM 789 C CA . GLY A 1 100 ? -3.581 0.021 -16.766 1.00 94.88 100 GLY A CA 1
ATOM 790 C C . GLY A 1 100 ? -3.695 -1.178 -15.816 1.00 94.88 100 GLY A C 1
ATOM 791 O O . GLY A 1 100 ? -3.609 -2.321 -16.268 1.00 94.88 100 GLY A O 1
ATOM 792 N N . TYR A 1 101 ? -3.924 -0.953 -14.520 1.00 95.38 101 TYR A N 1
ATOM 793 C CA . TYR A 1 101 ? -4.233 -2.023 -13.567 1.00 95.38 101 TYR A CA 1
ATOM 794 C C . TYR A 1 101 ? -5.710 -2.404 -13.676 1.00 95.38 101 TYR A C 1
ATOM 796 O O . TYR A 1 101 ? -6.562 -1.697 -13.147 1.00 95.38 101 TYR A O 1
ATOM 804 N N . ILE A 1 102 ? -6.024 -3.502 -14.369 1.00 91.44 102 ILE A N 1
ATOM 805 C CA . ILE A 1 102 ? -7.405 -3.809 -14.800 1.00 91.44 102 ILE A CA 1
ATOM 806 C C . ILE A 1 102 ? -7.900 -5.215 -14.443 1.00 91.44 102 ILE A C 1
ATOM 808 O O . ILE A 1 102 ? -9.095 -5.476 -14.560 1.00 91.44 102 ILE A O 1
ATOM 812 N N . SER A 1 103 ? -7.023 -6.131 -14.021 1.00 83.81 103 SER A N 1
ATOM 813 C CA . SER A 1 103 ? -7.415 -7.525 -13.773 1.00 83.81 103 SER A CA 1
ATOM 814 C C . SER A 1 103 ? -7.421 -7.867 -12.281 1.00 83.81 103 SER A C 1
ATOM 816 O O . SER A 1 103 ? -6.390 -7.793 -11.613 1.00 83.81 103 SER A O 1
ATOM 818 N N . LEU A 1 104 ? -8.590 -8.265 -11.768 1.00 67.25 104 LEU A N 1
ATOM 819 C CA . LEU A 1 104 ? -8.755 -8.940 -10.478 1.00 67.25 104 LEU A CA 1
ATOM 820 C C . LEU A 1 104 ? -8.403 -10.415 -10.672 1.00 67.25 104 LEU A C 1
ATOM 822 O O . LEU A 1 104 ? -9.271 -11.233 -10.974 1.00 67.25 104 LEU A O 1
ATOM 826 N N . ILE A 1 105 ? -7.136 -10.780 -10.493 1.00 55.88 105 ILE A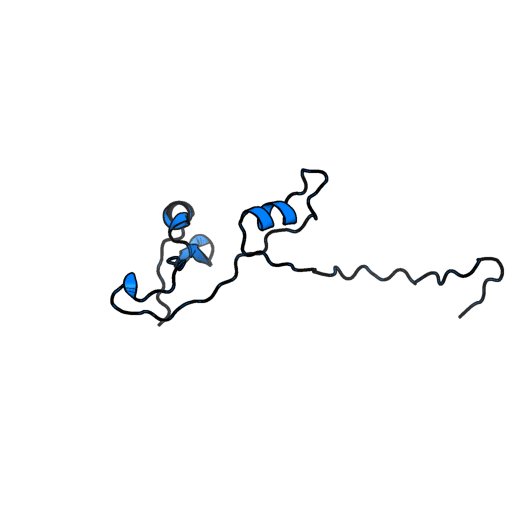 N 1
ATOM 827 C CA . ILE A 1 105 ? -6.818 -12.194 -10.298 1.00 55.88 105 ILE A CA 1
ATOM 828 C C . ILE A 1 105 ? -7.109 -12.496 -8.830 1.00 55.88 105 ILE A C 1
ATOM 830 O O . ILE A 1 105 ? -6.328 -12.177 -7.934 1.00 55.88 105 ILE A O 1
ATOM 834 N N . VAL A 1 106 ? -8.285 -13.074 -8.586 1.00 43.81 106 VAL A N 1
ATOM 835 C CA . VAL A 1 106 ? -8.586 -13.760 -7.330 1.00 43.81 106 VAL A CA 1
ATOM 836 C C . VAL A 1 106 ? -7.664 -14.976 -7.285 1.00 43.81 106 VAL A C 1
ATOM 838 O O . VAL A 1 106 ? -7.942 -15.992 -7.915 1.00 43.81 106 VAL A O 1
ATOM 841 N N . ALA A 1 107 ? -6.532 -14.860 -6.595 1.00 35.97 107 ALA A N 1
ATOM 842 C CA . ALA A 1 107 ? -5.829 -16.042 -6.123 1.00 35.97 107 ALA A CA 1
ATOM 843 C C . ALA A 1 107 ? -6.692 -16.625 -4.995 1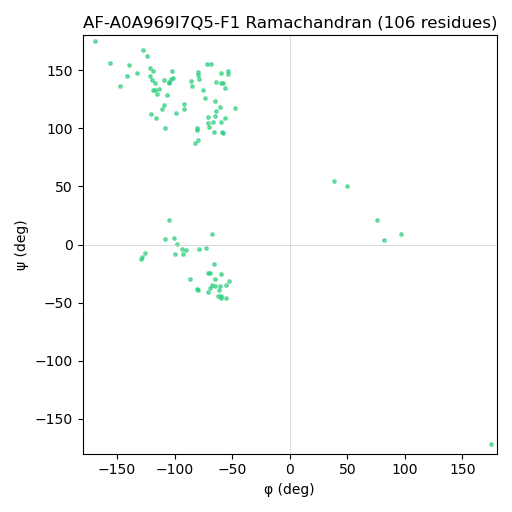.00 35.97 107 ALA A C 1
ATOM 845 O O . ALA A 1 107 ? -6.807 -16.007 -3.934 1.00 35.97 107 ALA A O 1
ATOM 846 N N . LEU A 1 108 ? -7.393 -17.718 -5.306 1.00 36.69 108 LEU A N 1
ATOM 847 C CA . LEU A 1 108 ? -8.054 -18.583 -4.328 1.00 36.69 108 LEU A CA 1
ATOM 848 C C . LEU A 1 108 ? -7.012 -19.226 -3.410 1.00 36.69 108 LEU A C 1
ATOM 850 O O . LEU A 1 108 ? -5.931 -19.587 -3.931 1.00 36.69 108 LEU A O 1
#

Mean predicted aligned error: 13.48 Å

pLDDT: mean 76.71, std 16.87, range [35.97, 96.31]